Protein AF-A0A1Q3SZ09-F1 (afdb_monomer_lite)

Radius of gyration: 15.22 Å; chains: 1; bounding box: 32×37×45 Å

Foldseek 3Di:
DDDCPQVVVVVPDPDDPVNVLVVQQVVVLVVQVVCLVVQAKDKDKDDDPPQPFKIKMWIWGQDPVVSWTWTKMKIWGDPDVPDTDMDIDTLGIGHPVCSPPGPSVSSVVVVVCVVVDDDPPPPD

Sequence (124 aa):
MMTPLFEKTVDQAELSTENFEKLMAFYVQESARYAYATKSETTYSWQLPGESNIERRLLLRYDAAEAAVTISYEIFYGLFEGDIRFYVKRAGAVTPQQFGKPLSAIVTATLRELVAWKPAYETF

pLDDT: mean 73.25, std 16.49, range [28.2, 93.12]

Secondary structure (DSSP, 8-state):
---TTTHHHHTT----HHHHHHHHHHHHHHHHHHHHHHT-EEEEEE--TT-TTEEEEEEEEEETTTTEEEEEEEEEEEEETTEEEEEEEEEEEE-GGGTTS--HHHHHHHHHHHHH--------

Structure (mmCIF, N/CA/C/O backbone):
data_AF-A0A1Q3SZ09-F1
#
_entry.id   AF-A0A1Q3SZ09-F1
#
loop_
_atom_site.group_PDB
_atom_site.id
_atom_site.type_symbol
_atom_site.label_atom_id
_atom_site.label_alt_id
_atom_site.label_comp_id
_atom_site.label_asym_id
_atom_site.label_entity_id
_atom_site.label_seq_id
_atom_site.pdbx_PDB_ins_code
_atom_site.Cartn_x
_atom_site.Cartn_y
_atom_site.Cartn_z
_atom_site.occupancy
_atom_site.B_iso_or_equiv
_atom_site.auth_seq_id
_atom_site.auth_comp_id
_atom_site.auth_asym_id
_atom_site.auth_atom_id
_atom_site.pdbx_PDB_model_num
ATOM 1 N N . MET A 1 1 ? -12.823 11.148 -9.552 1.00 30.19 1 MET A N 1
ATOM 2 C CA . MET A 1 1 ? -12.174 12.373 -9.038 1.00 30.19 1 MET A CA 1
ATOM 3 C C . MET A 1 1 ? -10.788 11.942 -8.574 1.00 30.19 1 MET A C 1
ATOM 5 O O . MET A 1 1 ? -10.714 11.215 -7.596 1.00 30.19 1 MET A O 1
ATOM 9 N N . MET A 1 2 ? -9.735 12.216 -9.353 1.00 28.20 2 MET A N 1
ATOM 10 C CA . MET A 1 2 ? -8.351 11.861 -8.994 1.00 28.20 2 MET A CA 1
ATOM 11 C C . MET A 1 2 ? -7.884 12.772 -7.863 1.00 28.20 2 MET A C 1
ATOM 13 O O . MET A 1 2 ? -8.059 13.985 -7.952 1.00 28.20 2 MET A O 1
ATOM 17 N N . THR A 1 3 ? -7.306 12.203 -6.809 1.00 34.12 3 THR A N 1
ATOM 18 C CA . THR A 1 3 ? -6.680 12.966 -5.727 1.00 34.12 3 THR A CA 1
ATOM 19 C C . THR A 1 3 ? -5.296 13.433 -6.207 1.00 34.12 3 THR A C 1
ATO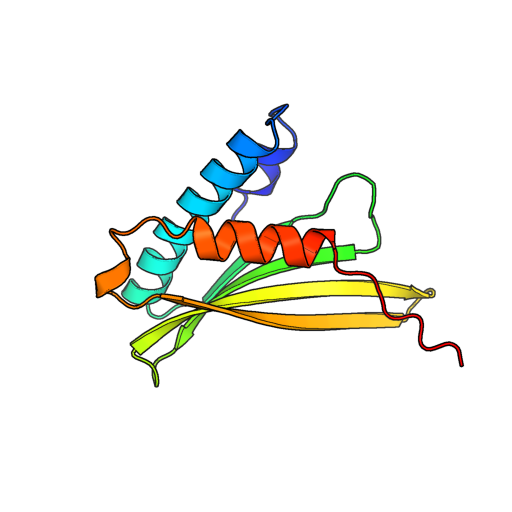M 21 O O . THR A 1 3 ? -4.414 12.595 -6.373 1.00 34.12 3 THR A O 1
ATOM 24 N N . PRO A 1 4 ? -5.057 14.742 -6.422 1.00 41.38 4 PRO A N 1
ATOM 25 C CA . PRO A 1 4 ? -3.861 15.253 -7.106 1.00 41.38 4 PRO A CA 1
ATOM 26 C C . PRO A 1 4 ? -2.662 15.496 -6.169 1.00 41.38 4 PRO A C 1
ATOM 28 O O . PRO A 1 4 ? -1.708 16.180 -6.530 1.00 41.38 4 PRO A O 1
ATOM 31 N N . LEU A 1 5 ? -2.706 14.989 -4.934 1.00 38.72 5 LEU A N 1
ATOM 32 C CA . LEU A 1 5 ? -1.664 15.255 -3.935 1.00 38.72 5 LEU A CA 1
ATOM 33 C C . LEU A 1 5 ? -0.350 14.520 -4.234 1.00 38.72 5 LEU A C 1
ATOM 35 O O . LEU A 1 5 ? 0.713 14.994 -3.842 1.00 38.72 5 LEU A O 1
ATOM 39 N N . PHE A 1 6 ? -0.402 13.392 -4.944 1.00 40.09 6 PHE A N 1
ATOM 40 C CA . PHE A 1 6 ? 0.781 12.561 -5.157 1.00 40.09 6 PHE A CA 1
ATOM 41 C C . PHE A 1 6 ? 1.659 13.065 -6.312 1.00 40.09 6 PHE A C 1
ATOM 43 O O . PHE A 1 6 ? 2.858 13.265 -6.130 1.00 40.09 6 PHE A O 1
ATOM 50 N N . GLU A 1 7 ? 1.050 13.378 -7.460 1.00 38.31 7 GLU A N 1
ATOM 51 C CA . GLU A 1 7 ? 1.761 13.828 -8.668 1.00 38.31 7 GLU A CA 1
ATOM 52 C C . GLU A 1 7 ? 2.534 15.135 -8.448 1.00 38.31 7 GLU A C 1
ATOM 54 O O . GLU A 1 7 ? 3.664 15.274 -8.906 1.00 38.31 7 GLU A O 1
ATOM 59 N N . LYS A 1 8 ? 1.994 16.070 -7.653 1.00 37.34 8 LYS A N 1
ATOM 60 C CA . LYS A 1 8 ? 2.685 17.338 -7.364 1.00 37.34 8 LYS A CA 1
ATOM 61 C C . LYS A 1 8 ? 3.911 17.207 -6.463 1.00 37.34 8 LYS A C 1
ATOM 63 O O . LYS A 1 8 ? 4.749 18.103 -6.477 1.00 37.34 8 LYS A O 1
ATOM 68 N N . THR A 1 9 ? 4.018 16.144 -5.665 1.00 42.66 9 THR A N 1
ATOM 69 C CA . THR A 1 9 ? 5.093 16.048 -4.662 1.00 42.66 9 THR A CA 1
ATOM 70 C C . THR A 1 9 ? 6.363 15.411 -5.228 1.00 42.66 9 THR A C 1
ATOM 72 O O . THR A 1 9 ? 7.451 15.682 -4.728 1.00 42.66 9 THR A O 1
ATOM 75 N N . VAL A 1 10 ? 6.243 14.605 -6.288 1.00 44.84 10 VAL A N 1
ATOM 76 C CA . VAL A 1 10 ? 7.386 13.925 -6.922 1.00 44.84 10 VAL A CA 1
ATOM 77 C C . VAL A 1 10 ? 8.086 14.827 -7.946 1.00 44.84 10 VAL A C 1
ATOM 79 O O . VAL A 1 10 ? 9.310 14.828 -8.000 1.00 44.84 10 VAL A O 1
ATOM 82 N N . ASP A 1 11 ? 7.342 15.663 -8.678 1.00 44.88 11 ASP A N 1
ATOM 83 C CA . ASP A 1 11 ? 7.912 16.562 -9.699 1.00 44.88 11 ASP A CA 1
ATOM 84 C C . ASP A 1 11 ? 8.636 17.796 -9.126 1.00 44.88 11 ASP A C 1
ATOM 86 O O . ASP A 1 11 ? 9.376 18.469 -9.840 1.00 44.88 11 ASP A O 1
ATOM 90 N N . GLN A 1 12 ? 8.433 18.128 -7.844 1.00 41.56 12 GLN A N 1
ATOM 91 C CA . GLN A 1 12 ? 8.954 19.368 -7.241 1.00 41.56 12 GLN A CA 1
ATOM 92 C C . GLN A 1 12 ? 10.019 19.177 -6.165 1.00 41.56 12 GLN A C 1
ATOM 94 O O . GLN A 1 12 ? 10.521 20.169 -5.634 1.00 41.56 12 GLN A O 1
ATOM 99 N N . ALA A 1 13 ? 10.387 17.946 -5.826 1.00 42.91 13 ALA A N 1
ATOM 100 C CA . ALA A 1 13 ? 11.337 17.727 -4.756 1.00 42.91 13 ALA A CA 1
ATOM 101 C C . ALA A 1 13 ? 12.376 16.691 -5.178 1.00 42.91 13 ALA A C 1
ATOM 103 O O . ALA A 1 13 ? 12.054 15.534 -5.430 1.00 42.91 13 ALA A O 1
ATOM 104 N N . GLU A 1 14 ? 13.639 17.119 -5.206 1.00 48.94 14 GLU A N 1
ATOM 105 C CA . GLU A 1 14 ? 14.837 16.276 -5.168 1.00 48.94 14 GLU A CA 1
ATOM 106 C C . GLU A 1 14 ? 14.853 15.464 -3.852 1.00 48.94 14 GLU A C 1
ATOM 108 O O . GLU A 1 14 ? 15.713 15.625 -2.985 1.00 48.94 14 GLU A O 1
ATOM 113 N N . LEU A 1 15 ? 13.827 14.641 -3.623 1.00 50.50 15 LEU A N 1
ATOM 114 C CA . LEU A 1 15 ? 13.690 13.837 -2.423 1.00 50.50 15 LEU A CA 1
ATOM 115 C C . LEU A 1 15 ? 14.736 12.739 -2.512 1.00 50.50 15 LEU A C 1
ATOM 117 O O . LEU A 1 15 ? 14.661 11.853 -3.362 1.00 50.50 15 LEU A O 1
ATOM 121 N N . SER A 1 16 ? 15.697 12.772 -1.593 1.00 58.44 16 SER A N 1
ATOM 122 C CA . SER A 1 16 ? 16.496 11.590 -1.301 1.00 58.44 16 SER A CA 1
ATOM 123 C C . SER A 1 16 ? 15.562 10.398 -1.051 1.00 58.44 16 SER A C 1
ATOM 125 O O . SER A 1 16 ? 14.454 10.558 -0.527 1.00 58.44 16 SER A O 1
ATOM 127 N N . THR A 1 17 ? 16.004 9.188 -1.397 1.00 60.31 17 THR A N 1
ATOM 128 C CA . THR A 1 17 ? 15.226 7.947 -1.221 1.00 60.31 17 THR A CA 1
ATOM 129 C C . THR A 1 17 ? 14.641 7.820 0.191 1.00 60.31 17 THR A C 1
ATOM 131 O O . THR A 1 17 ? 13.508 7.380 0.362 1.00 60.31 17 THR A O 1
ATOM 134 N N . GLU A 1 18 ? 15.381 8.282 1.203 1.00 60.78 18 GLU A N 1
ATOM 135 C CA . GLU A 1 18 ? 14.942 8.307 2.601 1.00 60.78 18 GLU A CA 1
ATOM 136 C C . GLU A 1 18 ? 13.748 9.251 2.843 1.00 60.78 18 GLU A C 1
ATOM 138 O O . GLU A 1 18 ? 12.823 8.912 3.586 1.00 60.78 18 GLU A O 1
ATOM 143 N N . ASN A 1 19 ? 13.730 10.425 2.209 1.00 68.81 19 ASN A N 1
ATOM 144 C CA . ASN A 1 19 ? 12.632 11.382 2.341 1.00 68.81 19 ASN A CA 1
ATOM 145 C C . ASN A 1 19 ? 11.380 10.913 1.591 1.00 68.81 19 ASN A C 1
ATOM 147 O O . ASN A 1 19 ? 10.270 11.091 2.093 1.00 68.81 19 ASN A O 1
ATOM 151 N N . PHE A 1 20 ? 11.552 10.258 0.439 1.00 68.69 20 PHE A N 1
ATOM 152 C CA . PHE A 1 20 ? 10.446 9.636 -0.289 1.00 68.69 20 PHE A CA 1
ATOM 153 C C . PHE A 1 20 ? 9.804 8.497 0.517 1.00 68.69 20 PHE A C 1
ATOM 155 O O . PHE A 1 20 ? 8.581 8.434 0.636 1.00 68.69 20 PHE A O 1
ATOM 162 N N . GLU A 1 21 ? 10.610 7.634 1.141 1.00 69.88 21 GLU A N 1
ATOM 163 C CA . GLU A 1 21 ? 10.109 6.535 1.972 1.00 69.88 21 GLU A CA 1
ATOM 164 C C . GLU A 1 21 ? 9.323 7.040 3.191 1.00 69.88 21 GLU A C 1
ATOM 166 O O . GLU A 1 21 ? 8.228 6.546 3.472 1.00 69.88 21 GLU A O 1
ATOM 171 N N . LYS A 1 22 ? 9.834 8.064 3.888 1.00 73.75 22 LYS A N 1
ATOM 172 C CA . LYS A 1 22 ? 9.132 8.694 5.022 1.00 73.75 22 LYS A CA 1
ATOM 173 C C . LYS A 1 22 ? 7.811 9.329 4.591 1.00 73.75 22 LYS A C 1
ATOM 175 O O . LYS A 1 22 ? 6.804 9.170 5.283 1.00 73.75 22 LYS A O 1
ATOM 180 N N . LEU A 1 23 ? 7.807 10.014 3.449 1.00 75.94 23 LEU A N 1
ATOM 181 C CA . LEU A 1 23 ? 6.611 10.630 2.884 1.00 75.94 23 LEU A CA 1
ATOM 182 C C . LEU A 1 23 ? 5.559 9.571 2.522 1.00 75.94 23 LEU A C 1
ATOM 184 O O . LEU A 1 23 ? 4.394 9.703 2.899 1.00 75.94 23 LEU A O 1
ATOM 188 N N . MET A 1 24 ? 5.976 8.491 1.860 1.00 76.81 24 MET A N 1
ATOM 189 C CA . MET A 1 24 ? 5.110 7.355 1.541 1.00 76.81 24 MET A CA 1
ATOM 190 C C . MET A 1 24 ? 4.541 6.707 2.799 1.00 76.81 24 MET A C 1
ATOM 192 O O . MET A 1 24 ? 3.337 6.477 2.875 1.00 76.81 24 MET A O 1
ATOM 196 N N . ALA A 1 25 ? 5.377 6.457 3.809 1.00 80.50 25 ALA A N 1
ATOM 197 C CA . ALA A 1 25 ? 4.933 5.888 5.076 1.00 80.50 25 ALA A CA 1
ATOM 198 C C . ALA A 1 25 ? 3.856 6.753 5.744 1.00 80.50 25 ALA A C 1
ATOM 200 O O . ALA A 1 25 ? 2.840 6.217 6.188 1.00 80.50 25 ALA A O 1
ATOM 201 N N . PHE A 1 26 ? 4.038 8.077 5.755 1.00 81.94 26 PHE A N 1
ATOM 202 C CA . PHE A 1 26 ? 3.046 9.015 6.275 1.00 81.94 26 PHE A CA 1
ATOM 203 C C . PHE A 1 26 ? 1.725 8.956 5.496 1.00 81.94 26 PHE A C 1
ATOM 205 O O . PHE A 1 26 ? 0.665 8.786 6.099 1.00 81.94 26 PHE A O 1
ATOM 212 N N . TYR A 1 27 ? 1.770 9.035 4.162 1.00 79.31 27 TYR A N 1
ATOM 213 C CA . TYR A 1 27 ? 0.548 8.982 3.358 1.00 79.31 27 TYR A CA 1
ATOM 214 C C . TYR A 1 27 ? -0.189 7.658 3.530 1.00 79.31 27 TYR A C 1
ATOM 216 O O . TYR A 1 27 ? -1.399 7.662 3.744 1.00 79.31 27 TYR A O 1
ATOM 224 N N . VAL A 1 28 ? 0.514 6.526 3.507 1.00 83.31 28 VAL A N 1
ATOM 225 C CA . VAL A 1 28 ? -0.091 5.200 3.699 1.00 83.31 28 VAL A CA 1
ATOM 226 C C . VAL A 1 28 ? -0.769 5.089 5.063 1.00 83.31 28 VAL A C 1
ATOM 228 O O . VAL A 1 28 ? -1.879 4.565 5.148 1.00 83.31 28 VAL A O 1
ATOM 231 N N . GLN A 1 29 ? -0.149 5.633 6.112 1.00 86.75 29 GLN A N 1
ATOM 232 C CA . GLN A 1 29 ? -0.720 5.687 7.458 1.00 86.75 29 GLN A CA 1
ATOM 233 C C . GLN A 1 29 ? -2.066 6.418 7.484 1.00 86.75 29 GLN A C 1
ATOM 235 O O . GLN A 1 29 ? -3.074 5.853 7.919 1.00 86.75 29 GLN A O 1
ATOM 240 N N . GLU A 1 30 ? -2.094 7.660 7.005 1.00 85.12 30 GLU A N 1
ATOM 241 C CA . GLU A 1 30 ? -3.298 8.495 7.038 1.00 85.12 30 GLU A CA 1
ATOM 242 C C . GLU A 1 30 ? -4.396 7.937 6.130 1.00 85.12 30 GLU A C 1
ATOM 244 O O . GLU A 1 30 ? -5.577 7.930 6.481 1.00 85.12 30 GLU A O 1
ATOM 249 N N . SER A 1 31 ? -4.002 7.358 5.003 1.00 84.62 31 SER A N 1
ATOM 250 C CA . SER A 1 31 ? -4.921 6.729 4.056 1.00 84.62 31 SER A CA 1
ATOM 251 C C . SER A 1 31 ? -5.550 5.464 4.618 1.00 84.62 31 SER A C 1
ATOM 253 O O . SER A 1 31 ? -6.742 5.239 4.418 1.00 84.62 31 SER A O 1
ATOM 255 N N . ALA A 1 32 ? -4.786 4.657 5.361 1.00 86.94 32 ALA A N 1
ATOM 256 C CA . ALA A 1 32 ? -5.316 3.484 6.045 1.00 86.94 32 ALA A CA 1
ATOM 257 C C . ALA A 1 32 ? -6.326 3.887 7.127 1.00 86.94 32 ALA A C 1
ATOM 259 O O . ALA A 1 32 ? -7.402 3.296 7.230 1.00 86.94 32 ALA A O 1
ATOM 260 N N . ARG A 1 33 ? -6.026 4.943 7.893 1.00 87.62 33 ARG A N 1
ATOM 261 C CA . ARG A 1 33 ? -6.969 5.497 8.875 1.00 87.62 33 ARG A CA 1
ATOM 262 C C . ARG A 1 33 ? -8.258 5.965 8.215 1.00 87.62 33 ARG A C 1
ATOM 264 O O . ARG A 1 33 ? -9.341 5.618 8.688 1.00 87.62 33 ARG A O 1
ATOM 271 N N . TYR A 1 34 ? -8.131 6.726 7.130 1.00 86.25 34 TYR A N 1
ATOM 272 C CA . TYR A 1 34 ? -9.267 7.229 6.371 1.00 86.25 34 TYR A CA 1
ATOM 273 C C . TYR A 1 34 ? -10.117 6.080 5.824 1.00 86.25 34 TYR A C 1
ATOM 275 O O . TYR A 1 34 ? -11.289 5.989 6.177 1.00 86.25 34 TYR A O 1
ATOM 283 N N . ALA A 1 35 ? -9.515 5.153 5.069 1.00 87.31 35 ALA A N 1
ATOM 284 C CA . ALA A 1 35 ? -10.208 4.018 4.460 1.00 87.31 35 ALA A CA 1
ATOM 285 C C . ALA A 1 35 ? -10.945 3.159 5.497 1.00 87.31 35 ALA A C 1
ATOM 287 O O . ALA A 1 35 ? -12.077 2.731 5.270 1.00 87.31 35 ALA A O 1
ATOM 288 N N . TYR A 1 36 ? -10.351 2.947 6.675 1.00 88.88 36 TYR A N 1
ATOM 289 C CA . TYR A 1 36 ? -11.015 2.220 7.755 1.00 88.88 36 TYR A CA 1
ATOM 290 C C . TYR A 1 36 ? -12.232 2.958 8.321 1.00 88.88 36 TYR A C 1
ATOM 292 O O . TYR A 1 36 ? -13.250 2.322 8.622 1.00 88.88 36 TYR A O 1
ATOM 300 N N . ALA A 1 37 ? -12.115 4.276 8.507 1.00 88.00 37 ALA A N 1
ATOM 301 C CA . ALA A 1 37 ? -13.165 5.116 9.074 1.00 88.00 37 ALA A CA 1
ATOM 302 C C . ALA A 1 37 ? -14.359 5.258 8.121 1.00 88.00 37 ALA A C 1
ATOM 304 O O . ALA A 1 37 ? -15.506 5.188 8.557 1.00 88.00 37 ALA A O 1
ATOM 305 N N . THR A 1 38 ? -14.090 5.408 6.825 1.00 88.31 38 THR A N 1
ATOM 306 C CA . THR A 1 38 ? -15.106 5.609 5.781 1.00 88.31 38 THR A CA 1
ATOM 307 C C . THR A 1 38 ? -15.572 4.317 5.124 1.00 88.31 38 THR A C 1
ATOM 309 O O . THR A 1 38 ? -16.513 4.354 4.335 1.00 88.31 38 THR A O 1
ATOM 312 N N . LYS A 1 39 ? -14.938 3.179 5.441 1.00 89.75 39 LYS A N 1
ATOM 313 C CA . LYS A 1 39 ? -15.198 1.880 4.799 1.00 89.75 39 LYS A CA 1
ATOM 314 C C . LYS A 1 39 ? -14.975 1.944 3.284 1.00 89.75 39 LYS A C 1
ATOM 316 O O . LYS A 1 39 ? -15.710 1.325 2.521 1.00 89.75 39 LYS A O 1
ATOM 321 N N . SER A 1 40 ? -13.978 2.723 2.862 1.00 83.62 40 SER A N 1
ATOM 322 C CA . SER A 1 40 ? -13.702 3.014 1.457 1.00 83.62 40 SER A CA 1
ATOM 323 C C . SER A 1 40 ? -12.481 2.270 0.917 1.00 83.62 40 SER A C 1
ATOM 325 O O . SER A 1 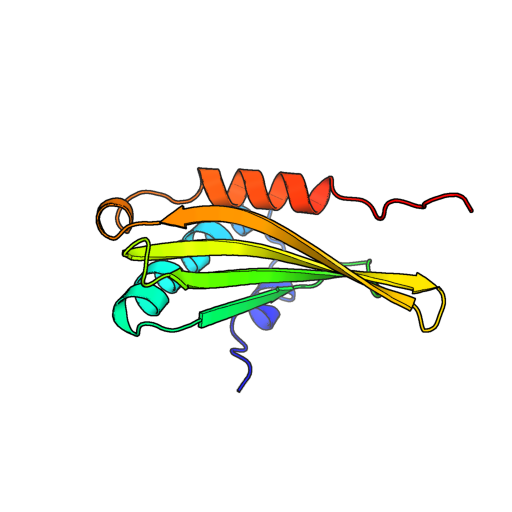40 ? -11.722 1.620 1.641 1.00 83.62 40 SER A O 1
ATOM 327 N N . GLU A 1 41 ? -12.292 2.412 -0.389 1.00 81.81 41 GLU A N 1
ATOM 328 C CA . GLU A 1 41 ? -11.063 2.082 -1.097 1.00 81.81 41 GLU A CA 1
ATOM 329 C C . GLU A 1 41 ? -10.355 3.377 -1.507 1.00 81.81 41 GLU A C 1
ATOM 331 O O . GLU A 1 41 ? -11.004 4.344 -1.912 1.00 81.81 41 GLU A O 1
ATOM 336 N N . THR A 1 42 ? -9.031 3.392 -1.388 1.00 75.94 42 THR A N 1
ATOM 337 C CA . THR A 1 42 ? -8.174 4.514 -1.763 1.00 75.94 42 THR A CA 1
ATOM 338 C C . THR A 1 42 ? -6.989 3.989 -2.563 1.00 75.94 42 THR A C 1
ATOM 340 O O . THR A 1 42 ? -6.263 3.111 -2.100 1.00 75.94 42 THR A O 1
ATOM 343 N N . THR A 1 43 ? -6.766 4.556 -3.746 1.00 70.06 43 THR A N 1
ATOM 344 C CA . THR A 1 43 ? -5.673 4.158 -4.641 1.00 70.06 43 THR A CA 1
ATOM 345 C C . THR A 1 43 ? -4.706 5.318 -4.845 1.00 70.06 43 THR A C 1
ATOM 347 O O . THR A 1 43 ? -5.130 6.446 -5.093 1.00 70.06 43 THR A O 1
ATOM 350 N N . TYR A 1 44 ? -3.410 5.023 -4.761 1.00 68.81 44 TYR A N 1
ATOM 351 C CA . TYR A 1 44 ? -2.309 5.935 -5.059 1.00 68.81 44 TYR A CA 1
ATOM 352 C C . TYR A 1 44 ? -1.553 5.403 -6.266 1.00 68.81 44 TYR A C 1
ATOM 354 O O . TYR A 1 44 ? -0.925 4.353 -6.176 1.00 68.81 44 TYR A O 1
ATOM 362 N N . SER A 1 45 ? -1.615 6.102 -7.391 1.00 66.69 45 SER A N 1
ATOM 363 C CA . SER A 1 45 ? -0.839 5.781 -8.588 1.00 66.69 45 SER A CA 1
ATOM 364 C C . SER A 1 45 ? 0.438 6.612 -8.635 1.00 66.69 45 SER A C 1
ATOM 366 O O . SER A 1 45 ? 0.437 7.791 -8.276 1.00 66.69 45 SER A O 1
ATOM 368 N N . TRP A 1 46 ? 1.525 6.004 -9.098 1.00 64.12 46 TRP A N 1
ATOM 369 C CA . TRP A 1 46 ? 2.737 6.719 -9.466 1.00 64.12 46 TRP A CA 1
ATOM 370 C C . TRP A 1 46 ? 3.457 6.032 -10.619 1.00 64.12 46 TRP A C 1
ATOM 372 O O . TRP A 1 46 ? 3.370 4.820 -10.834 1.00 64.12 46 TRP A O 1
ATOM 382 N N . GLN A 1 47 ? 4.217 6.831 -11.350 1.00 58.81 47 GLN A N 1
ATOM 383 C CA . GLN A 1 47 ? 5.148 6.360 -12.362 1.00 58.81 47 GLN A CA 1
ATOM 384 C C . GLN A 1 47 ? 6.562 6.673 -11.882 1.00 58.81 47 GLN A C 1
ATOM 386 O O . GLN A 1 47 ? 6.809 7.734 -11.308 1.00 58.81 47 GLN A O 1
ATOM 391 N N . LEU A 1 48 ? 7.484 5.726 -12.059 1.00 53.56 48 LEU A N 1
ATOM 392 C CA . LEU A 1 48 ? 8.895 6.000 -11.812 1.00 53.56 48 LEU A CA 1
ATOM 393 C C . LEU A 1 48 ? 9.467 6.773 -13.012 1.00 53.56 48 LEU A C 1
ATOM 395 O O . LEU A 1 48 ? 9.116 6.455 -14.153 1.00 53.56 48 LEU A O 1
ATOM 399 N N . PRO A 1 49 ? 10.360 7.754 -12.789 1.00 48.31 49 PRO A N 1
ATOM 400 C CA . PRO A 1 49 ? 11.025 8.455 -13.881 1.00 48.31 49 PRO A CA 1
ATOM 401 C C . PRO A 1 49 ? 11.725 7.472 -14.832 1.00 48.31 49 PRO A C 1
ATOM 403 O O . PRO A 1 49 ? 12.506 6.631 -14.393 1.00 48.31 49 PRO A O 1
ATOM 406 N N . GLY A 1 50 ? 11.456 7.587 -16.136 1.00 51.41 50 GLY A N 1
ATOM 407 C CA . GLY A 1 50 ? 12.098 6.777 -17.181 1.00 51.41 50 GLY A CA 1
ATOM 408 C C . GLY A 1 50 ? 11.386 5.476 -17.575 1.00 51.41 50 GLY A C 1
ATOM 409 O O . GLY A 1 50 ? 11.829 4.831 -18.522 1.00 51.41 50 GLY A O 1
ATOM 410 N N . GLU A 1 51 ? 10.275 5.100 -16.931 1.00 59.31 51 GLU A N 1
ATOM 411 C CA . GLU A 1 51 ? 9.505 3.891 -17.274 1.00 59.31 51 GLU A CA 1
ATOM 412 C C . GLU A 1 51 ? 8.089 4.228 -17.770 1.00 59.31 51 GLU A C 1
ATOM 414 O O . GLU A 1 51 ? 7.097 3.997 -17.084 1.00 59.31 51 GLU A O 1
ATOM 419 N N . SER A 1 52 ? 7.971 4.754 -18.995 1.00 64.19 52 SER A N 1
ATOM 420 C CA . SER A 1 52 ? 6.677 5.181 -19.564 1.00 64.19 52 SER A CA 1
ATOM 421 C C . SER A 1 52 ? 5.658 4.050 -19.748 1.00 64.19 52 SER A C 1
ATOM 423 O O . SER A 1 52 ? 4.463 4.312 -19.845 1.00 64.19 52 SER A O 1
ATOM 425 N N . ASN A 1 53 ? 6.122 2.799 -19.812 1.00 71.69 53 ASN A N 1
ATOM 426 C CA . ASN A 1 53 ? 5.283 1.630 -20.084 1.00 71.69 53 ASN A CA 1
ATOM 427 C C . ASN A 1 53 ? 4.919 0.849 -18.815 1.00 71.69 53 ASN A C 1
ATOM 429 O O . ASN A 1 53 ? 4.346 -0.234 -18.933 1.00 71.69 53 ASN A O 1
ATOM 433 N N . ILE A 1 54 ? 5.284 1.351 -17.626 1.00 71.00 54 ILE A N 1
ATOM 434 C CA . ILE A 1 54 ? 5.016 0.694 -16.344 1.00 71.00 54 ILE A CA 1
ATOM 435 C C . ILE A 1 54 ? 4.371 1.692 -15.378 1.00 71.00 54 ILE A C 1
ATOM 437 O O . ILE A 1 54 ? 5.017 2.611 -14.876 1.00 71.00 54 ILE A O 1
ATOM 441 N N . GLU A 1 55 ? 3.099 1.478 -15.058 1.00 76.94 55 GLU A N 1
ATOM 442 C CA . GLU A 1 55 ? 2.395 2.212 -14.008 1.00 76.94 55 GLU A CA 1
ATOM 443 C C . GLU A 1 55 ? 2.337 1.356 -12.741 1.00 76.94 55 GLU A C 1
ATOM 445 O O . GLU A 1 55 ? 1.956 0.187 -12.779 1.00 76.94 55 GLU A O 1
ATOM 450 N N . ARG A 1 56 ? 2.708 1.933 -11.596 1.00 75.94 56 ARG A N 1
ATOM 451 C CA . ARG A 1 56 ? 2.637 1.262 -10.295 1.00 75.94 56 ARG A CA 1
ATOM 452 C C . ARG A 1 56 ? 1.568 1.936 -9.449 1.00 75.94 56 ARG A C 1
ATOM 454 O O . ARG A 1 56 ? 1.464 3.160 -9.415 1.00 75.94 56 ARG A O 1
ATOM 461 N N . ARG A 1 57 ? 0.764 1.145 -8.750 1.00 77.81 57 ARG A N 1
ATOM 462 C CA . ARG A 1 57 ? -0.267 1.637 -7.839 1.00 77.81 57 ARG A CA 1
ATOM 463 C C . ARG A 1 57 ? -0.126 0.980 -6.479 1.00 77.81 57 ARG A C 1
ATOM 465 O O . ARG A 1 57 ? 0.202 -0.196 -6.381 1.00 77.81 57 ARG A O 1
ATOM 472 N N . LEU A 1 58 ? -0.416 1.727 -5.427 1.00 79.50 58 LEU A N 1
ATOM 473 C CA . LEU A 1 58 ? -0.680 1.212 -4.093 1.00 79.50 58 LEU A CA 1
ATOM 474 C C . LEU A 1 58 ? -2.178 1.313 -3.851 1.00 79.50 58 LEU A C 1
ATOM 476 O O . LEU A 1 58 ? -2.767 2.384 -3.988 1.00 79.50 58 LEU A O 1
ATOM 480 N N . LEU A 1 59 ? -2.780 0.202 -3.462 1.00 85.06 59 LEU A N 1
ATOM 481 C CA . LEU A 1 59 ? -4.194 0.100 -3.158 1.00 85.06 59 LEU A CA 1
ATOM 482 C C . LEU A 1 59 ? -4.361 -0.124 -1.663 1.00 85.06 59 LEU A C 1
ATOM 484 O O . LEU A 1 59 ? -3.805 -1.067 -1.094 1.00 85.06 59 LEU A O 1
ATOM 488 N N . LEU A 1 60 ? -5.145 0.740 -1.032 1.00 88.56 60 LEU A N 1
ATOM 489 C CA . LEU A 1 60 ? -5.577 0.598 0.346 1.00 88.56 60 LEU A CA 1
ATOM 490 C C . LEU A 1 60 ? -7.079 0.374 0.346 1.00 88.56 60 LEU A C 1
ATOM 492 O O . LEU A 1 60 ? -7.850 1.255 -0.025 1.00 88.56 60 LEU A O 1
ATOM 496 N N . ARG A 1 61 ? -7.504 -0.805 0.783 1.00 90.50 61 ARG A N 1
ATOM 497 C CA . ARG A 1 61 ? -8.914 -1.192 0.766 1.00 90.50 61 ARG A CA 1
ATOM 498 C C . ARG A 1 61 ? -9.354 -1.632 2.144 1.00 90.50 61 ARG A C 1
ATOM 500 O O . ARG A 1 61 ? -8.694 -2.472 2.753 1.00 90.50 61 ARG A O 1
ATOM 507 N N . TYR A 1 62 ? -10.471 -1.098 2.625 1.00 90.38 62 TYR A N 1
ATOM 508 C CA . TYR A 1 62 ? -11.124 -1.669 3.794 1.00 90.38 62 TYR A CA 1
ATOM 509 C C . TYR A 1 62 ? -11.654 -3.075 3.480 1.00 90.38 62 TYR A C 1
ATOM 511 O O . TYR A 1 62 ? -12.422 -3.272 2.541 1.00 90.38 62 TYR A O 1
ATOM 519 N N . ASP A 1 63 ? -11.251 -4.045 4.290 1.00 91.50 63 ASP A N 1
ATOM 520 C CA . ASP A 1 63 ? -11.753 -5.408 4.270 1.00 91.50 63 ASP A CA 1
ATOM 521 C C . ASP A 1 63 ? -12.691 -5.613 5.464 1.00 91.50 63 ASP A C 1
ATOM 523 O O . ASP A 1 63 ? -12.283 -5.568 6.631 1.00 91.50 63 ASP A O 1
ATOM 527 N N . ALA A 1 64 ? -13.975 -5.808 5.163 1.00 88.75 64 ALA A N 1
ATOM 528 C CA . ALA A 1 64 ? -15.005 -6.004 6.172 1.00 88.75 64 ALA A CA 1
ATOM 529 C C . ALA A 1 64 ? -14.871 -7.347 6.902 1.00 88.75 64 ALA A C 1
ATOM 531 O O . ALA A 1 64 ? -15.213 -7.417 8.082 1.00 88.75 64 ALA A O 1
ATOM 532 N N . ALA A 1 65 ? -14.366 -8.389 6.233 1.00 91.12 65 ALA A N 1
ATOM 533 C CA . ALA A 1 65 ? -14.218 -9.716 6.822 1.00 91.12 65 ALA A CA 1
ATOM 534 C C . ALA A 1 65 ? -13.075 -9.743 7.841 1.00 91.12 65 ALA A C 1
ATOM 536 O O . ALA A 1 65 ? -13.203 -10.344 8.906 1.00 91.12 65 ALA A O 1
ATOM 537 N N . GLU A 1 66 ? -11.979 -9.048 7.539 1.00 88.75 66 GLU A N 1
ATOM 538 C CA . GLU A 1 66 ? -10.821 -8.959 8.435 1.00 88.75 66 GLU A CA 1
ATOM 539 C C . GLU A 1 66 ? -10.909 -7.796 9.435 1.00 88.75 66 GLU A C 1
ATOM 541 O O . GLU A 1 66 ? -10.080 -7.696 10.341 1.00 88.75 66 GLU A O 1
ATOM 546 N N . ALA A 1 67 ? -11.888 -6.898 9.272 1.00 91.19 67 ALA A N 1
ATOM 547 C CA . ALA A 1 67 ? -11.962 -5.626 9.989 1.00 91.19 67 ALA A CA 1
ATOM 548 C C . ALA A 1 67 ? -10.611 -4.879 9.968 1.00 91.19 67 ALA A C 1
ATOM 550 O O . ALA A 1 67 ? -10.127 -4.375 10.986 1.00 91.19 67 ALA A O 1
ATOM 551 N N . ALA A 1 68 ? -10.007 -4.805 8.783 1.00 93.12 68 ALA A N 1
ATOM 552 C CA . ALA A 1 68 ? -8.678 -4.247 8.560 1.00 93.12 68 ALA A CA 1
ATOM 553 C C . ALA A 1 68 ? -8.634 -3.454 7.249 1.00 93.12 68 ALA A C 1
ATOM 555 O O . ALA A 1 68 ? -9.555 -3.515 6.440 1.00 93.12 68 ALA A O 1
ATOM 556 N N . VAL A 1 69 ? -7.560 -2.700 7.028 1.00 91.50 69 VAL A N 1
ATOM 557 C CA . VAL A 1 69 ? -7.244 -2.140 5.711 1.00 91.50 69 VAL A CA 1
ATOM 558 C C . VAL A 1 69 ? -6.136 -2.963 5.089 1.00 91.50 69 VAL A C 1
ATOM 560 O O . VAL A 1 69 ? -5.027 -3.013 5.617 1.00 91.50 69 VAL A O 1
ATOM 563 N N . THR A 1 70 ? -6.424 -3.606 3.965 1.00 92.38 70 THR A N 1
ATOM 564 C CA . THR A 1 70 ? -5.420 -4.312 3.175 1.00 92.38 70 THR A CA 1
ATOM 565 C C . THR A 1 70 ? -4.611 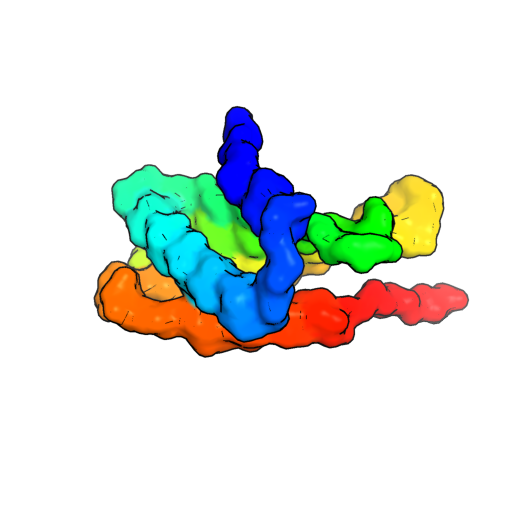-3.309 2.374 1.00 92.38 70 THR A C 1
ATOM 567 O O . THR A 1 70 ? -5.190 -2.453 1.706 1.00 92.38 70 THR A O 1
ATOM 570 N N . ILE A 1 71 ? -3.290 -3.448 2.416 1.00 88.94 71 ILE A N 1
ATOM 571 C CA . ILE A 1 71 ? -2.359 -2.701 1.578 1.00 88.94 71 ILE A CA 1
ATOM 572 C C . ILE A 1 71 ? -1.872 -3.666 0.504 1.00 88.94 71 ILE A C 1
ATOM 574 O O . ILE A 1 71 ? -1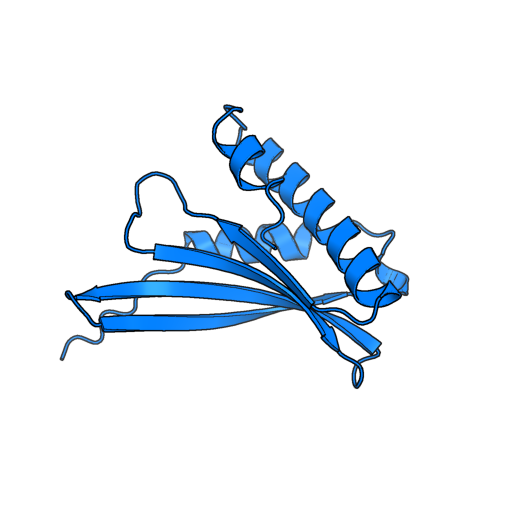.277 -4.702 0.814 1.00 88.94 71 ILE A O 1
ATOM 578 N N . SER A 1 72 ? -2.132 -3.330 -0.748 1.00 88.50 72 SER A N 1
ATOM 579 C CA . SER A 1 72 ? -1.678 -4.079 -1.916 1.00 88.50 72 SER A CA 1
ATOM 580 C C . SER A 1 72 ? -0.947 -3.146 -2.859 1.00 88.50 72 SER A C 1
ATOM 582 O O . SER A 1 72 ? -1.150 -1.935 -2.814 1.00 88.50 72 SER A O 1
ATOM 584 N N . TYR A 1 73 ? -0.115 -3.701 -3.723 1.00 84.00 73 TYR A N 1
ATOM 585 C CA . TYR A 1 73 ? 0.431 -2.966 -4.846 1.00 84.00 73 TYR A CA 1
ATOM 586 C C . TYR A 1 73 ? 0.062 -3.655 -6.152 1.00 84.00 73 TYR A C 1
ATOM 588 O O . TYR A 1 73 ? -0.090 -4.877 -6.211 1.00 84.00 73 TYR A O 1
ATOM 596 N N . GLU A 1 74 ? -0.089 -2.845 -7.184 1.00 82.19 74 GLU A N 1
ATOM 597 C CA . GLU A 1 74 ? -0.428 -3.250 -8.532 1.00 82.19 74 GLU A CA 1
ATOM 598 C C . GLU A 1 74 ? 0.583 -2.662 -9.510 1.00 82.19 74 GLU A C 1
ATOM 600 O O . GLU A 1 74 ? 1.066 -1.545 -9.327 1.00 82.19 74 GLU A O 1
ATOM 605 N N . ILE A 1 75 ? 0.929 -3.429 -10.533 1.00 81.56 75 ILE A N 1
ATOM 606 C CA . ILE A 1 75 ? 1.835 -3.016 -11.596 1.00 81.56 75 ILE A CA 1
ATOM 607 C C . ILE A 1 75 ? 1.124 -3.277 -12.914 1.00 81.56 75 ILE A C 1
ATOM 609 O O . ILE A 1 75 ? 0.861 -4.430 -13.257 1.00 81.56 75 ILE A O 1
ATOM 613 N N . PHE A 1 76 ? 0.830 -2.208 -13.642 1.00 81.12 76 PHE A N 1
ATOM 614 C CA . PHE A 1 76 ? 0.389 -2.249 -15.027 1.00 81.12 76 PHE A CA 1
ATOM 615 C C . PHE A 1 76 ? 1.614 -2.111 -15.906 1.00 81.12 76 PHE A C 1
ATOM 617 O O . PHE A 1 76 ? 2.389 -1.173 -15.729 1.00 81.12 76 PHE A O 1
ATOM 624 N N . TYR A 1 77 ? 1.806 -3.028 -16.842 1.00 77.81 77 TYR A N 1
ATOM 625 C CA . TYR A 1 77 ? 2.964 -2.984 -17.719 1.00 77.81 77 TYR A CA 1
ATOM 626 C C . TYR A 1 77 ? 2.629 -3.461 -19.125 1.00 77.81 77 TYR A C 1
ATOM 628 O O . TYR A 1 77 ? 1.852 -4.398 -19.307 1.00 77.81 77 TYR A O 1
ATOM 636 N N . GLY A 1 78 ? 3.235 -2.803 -20.111 1.00 73.88 78 GLY A N 1
ATOM 637 C CA . GLY A 1 78 ? 3.197 -3.214 -21.510 1.00 73.88 78 GLY A CA 1
ATOM 638 C C . GLY A 1 78 ? 4.466 -3.966 -21.900 1.00 73.88 78 GLY A C 1
ATOM 639 O O . GLY A 1 78 ? 5.558 -3.417 -21.759 1.00 73.88 78 GLY A O 1
ATOM 640 N N . LEU A 1 79 ? 4.337 -5.201 -22.395 1.00 69.75 79 LEU A N 1
ATOM 641 C CA . LEU A 1 79 ? 5.469 -5.942 -22.980 1.00 69.75 79 LEU A CA 1
ATOM 642 C C . LEU A 1 79 ? 5.629 -5.645 -24.476 1.00 69.75 79 LEU A C 1
ATOM 644 O O . LEU A 1 79 ? 6.747 -5.517 -24.971 1.00 69.75 79 LEU A O 1
ATOM 648 N N . PHE A 1 80 ? 4.502 -5.506 -25.173 1.00 75.06 80 PHE A N 1
ATOM 649 C CA . PHE A 1 80 ? 4.404 -5.225 -26.602 1.00 75.06 80 PHE A CA 1
ATOM 650 C C . PHE A 1 80 ? 3.265 -4.231 -26.849 1.00 75.06 80 PHE A C 1
ATOM 652 O O . PHE A 1 80 ? 2.424 -4.005 -25.976 1.00 75.06 80 PHE A O 1
ATOM 659 N N . GLU A 1 81 ? 3.225 -3.635 -28.039 1.00 72.94 81 GLU A N 1
ATOM 660 C CA . GLU A 1 81 ? 2.143 -2.729 -28.423 1.00 72.94 81 GLU A CA 1
ATOM 661 C C . GLU A 1 81 ? 0.786 -3.455 -28.345 1.00 72.94 81 GLU A C 1
ATOM 663 O O . GLU A 1 81 ? 0.572 -4.475 -28.997 1.00 72.94 81 GLU A O 1
ATOM 668 N N . GLY A 1 82 ? -0.113 -2.955 -27.492 1.00 69.00 82 GLY A N 1
ATOM 669 C CA . GLY A 1 82 ? -1.438 -3.539 -27.260 1.00 69.00 82 GLY A CA 1
ATOM 670 C C . GLY A 1 82 ? -1.525 -4.652 -26.201 1.00 69.00 82 GLY A C 1
ATOM 671 O O . GLY A 1 82 ? -2.645 -5.033 -25.866 1.00 69.00 82 GLY A O 1
ATOM 672 N N . ASP A 1 83 ? -0.413 -5.142 -25.631 1.00 78.56 83 ASP A N 1
ATOM 673 C CA . ASP A 1 83 ? -0.422 -6.151 -24.548 1.00 78.56 83 ASP A CA 1
ATOM 674 C C . ASP A 1 83 ? -0.228 -5.486 -23.177 1.00 78.56 83 ASP A C 1
ATOM 676 O O . ASP A 1 83 ? 0.904 -5.293 -22.730 1.00 78.56 83 ASP A O 1
ATOM 680 N N . ILE A 1 84 ? -1.335 -5.115 -22.523 1.00 78.75 84 ILE A N 1
ATOM 681 C CA . ILE A 1 84 ? -1.336 -4.569 -21.158 1.00 78.75 84 ILE A CA 1
ATOM 682 C C . ILE A 1 84 ? -1.552 -5.709 -20.165 1.00 78.75 84 ILE A C 1
ATOM 684 O O . ILE A 1 84 ? -2.611 -6.341 -20.140 1.00 78.75 84 ILE A O 1
ATOM 688 N N . ARG A 1 85 ? -0.575 -5.916 -19.285 1.00 81.31 85 ARG A N 1
ATOM 689 C CA . ARG A 1 85 ? -0.630 -6.900 -18.203 1.00 81.31 85 ARG A CA 1
ATOM 690 C C . ARG A 1 85 ? -0.734 -6.217 -16.849 1.00 81.31 85 ARG A C 1
ATOM 692 O O . ARG A 1 85 ? -0.265 -5.096 -16.665 1.00 81.31 85 ARG A O 1
ATOM 699 N N . PHE A 1 86 ? -1.327 -6.926 -15.893 1.00 81.56 86 PHE A N 1
ATOM 700 C CA . PHE A 1 86 ? -1.444 -6.492 -14.506 1.00 81.56 86 PHE A CA 1
ATOM 701 C C . PHE A 1 86 ? -0.823 -7.528 -13.568 1.00 81.56 86 PHE A C 1
ATOM 703 O O . PHE A 1 86 ? -0.965 -8.738 -13.750 1.00 81.56 86 PHE A O 1
ATOM 710 N N . TYR A 1 87 ? -0.129 -7.043 -12.547 1.00 84.19 87 TYR A N 1
ATOM 711 C CA . TYR A 1 87 ? 0.384 -7.839 -11.439 1.00 84.19 87 TYR A CA 1
ATOM 712 C C . TYR A 1 87 ? -0.097 -7.213 -10.138 1.00 84.19 87 TYR A C 1
ATOM 714 O O . TYR A 1 87 ? 0.208 -6.053 -9.893 1.00 84.19 87 TYR A O 1
ATOM 722 N N . VAL A 1 88 ? -0.810 -7.965 -9.299 1.00 85.56 88 VAL A N 1
ATOM 723 C CA . VAL A 1 88 ? -1.293 -7.492 -7.994 1.00 85.56 88 VAL A CA 1
ATOM 724 C C . VAL A 1 88 ? -0.718 -8.373 -6.896 1.00 85.56 88 VAL A C 1
ATOM 726 O O . VAL A 1 88 ? -0.798 -9.600 -6.975 1.00 85.56 88 VAL A O 1
ATOM 729 N N . LYS A 1 89 ? -0.187 -7.759 -5.837 1.00 88.06 89 LYS A N 1
ATOM 730 C CA . LYS A 1 89 ? 0.257 -8.476 -4.639 1.00 88.06 89 LYS A CA 1
ATOM 731 C C . LYS A 1 89 ? -0.167 -7.743 -3.375 1.00 88.06 89 LYS A C 1
ATOM 733 O O . LYS A 1 89 ? -0.012 -6.530 -3.248 1.00 88.06 89 LYS A O 1
ATOM 738 N N . ARG A 1 90 ? -0.664 -8.506 -2.401 1.00 90.12 90 ARG A N 1
ATOM 739 C CA . ARG A 1 90 ? -0.932 -8.011 -1.050 1.00 90.12 90 ARG A CA 1
ATOM 740 C C . ARG A 1 90 ? 0.390 -7.838 -0.301 1.00 90.12 90 ARG A C 1
ATOM 742 O O . ARG A 1 90 ? 1.121 -8.807 -0.116 1.00 90.12 90 ARG A O 1
ATOM 749 N N . ALA A 1 91 ? 0.666 -6.619 0.146 1.00 87.31 91 ALA A N 1
ATOM 750 C CA . ALA A 1 91 ? 1.862 -6.286 0.914 1.00 87.31 91 ALA A CA 1
ATOM 751 C C . ALA A 1 91 ? 1.646 -6.424 2.426 1.00 87.31 91 ALA A C 1
ATOM 753 O O . ALA A 1 91 ? 2.575 -6.716 3.175 1.00 87.31 91 ALA A O 1
ATOM 754 N N . GLY A 1 92 ? 0.412 -6.219 2.890 1.00 89.81 92 GLY A N 1
ATOM 755 C CA . GLY A 1 92 ? 0.072 -6.357 4.299 1.00 89.81 92 GLY A CA 1
ATOM 756 C C . GLY A 1 92 ? -1.372 -5.990 4.605 1.00 89.81 92 GLY A C 1
ATOM 757 O O . GLY A 1 92 ? -2.197 -5.789 3.712 1.00 89.81 92 GLY A O 1
ATOM 758 N N . ALA A 1 93 ? -1.684 -5.911 5.893 1.00 91.00 93 ALA A N 1
ATOM 759 C CA . ALA A 1 93 ? -2.918 -5.320 6.382 1.00 91.00 93 ALA A CA 1
ATOM 760 C C . ALA A 1 93 ? -2.674 -4.569 7.686 1.00 91.00 93 ALA A C 1
ATOM 762 O O . ALA A 1 93 ? -1.739 -4.875 8.429 1.00 91.00 93 ALA A O 1
ATOM 763 N N . VAL A 1 94 ? -3.523 -3.577 7.929 1.00 90.44 94 VAL A N 1
ATOM 764 C CA . VAL A 1 94 ? -3.446 -2.685 9.076 1.00 90.44 94 VAL A CA 1
ATOM 765 C C . VAL A 1 94 ?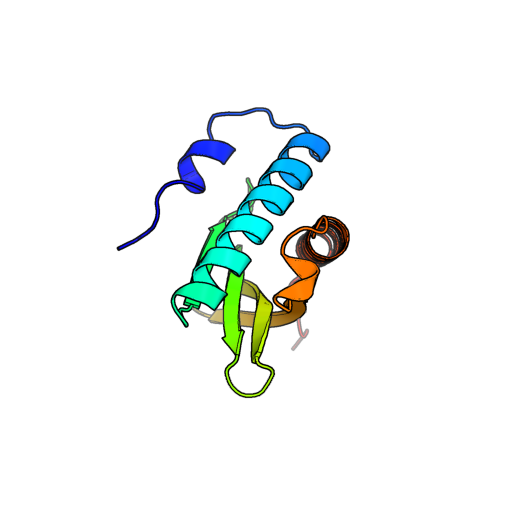 -4.777 -2.704 9.804 1.00 90.44 94 VAL A C 1
ATOM 767 O O . VAL A 1 94 ? -5.812 -2.334 9.247 1.00 90.44 94 VAL A O 1
ATOM 770 N N . THR A 1 95 ? -4.752 -3.130 11.058 1.00 90.75 95 THR A N 1
ATOM 771 C CA . THR A 1 95 ? -5.911 -3.084 11.948 1.00 90.75 95 THR A CA 1
ATOM 772 C C . THR A 1 95 ? -5.951 -1.753 12.709 1.00 90.75 95 THR A C 1
ATOM 774 O O . THR A 1 95 ? -4.935 -1.056 12.810 1.00 90.75 95 THR A O 1
ATOM 777 N N . PRO A 1 96 ? -7.087 -1.387 13.328 1.00 88.12 96 PRO A N 1
ATOM 778 C CA . PRO A 1 96 ? -7.197 -0.144 14.096 1.00 88.12 96 PRO A CA 1
ATOM 779 C C . PRO A 1 96 ? -6.147 0.030 15.191 1.00 88.12 96 PRO A C 1
ATOM 781 O O . PRO A 1 96 ? -5.685 1.141 15.444 1.00 88.12 96 PRO A O 1
ATOM 784 N N . GLN A 1 97 ? -5.718 -1.070 15.814 1.00 87.88 97 GLN A N 1
ATOM 785 C CA . GLN A 1 97 ? -4.699 -1.066 16.867 1.00 87.88 97 GLN A CA 1
ATOM 786 C C . GLN A 1 97 ? -3.303 -0.675 16.343 1.00 87.88 97 GLN A C 1
ATOM 788 O O . GLN A 1 97 ? -2.397 -0.399 17.131 1.00 87.88 97 GLN A O 1
ATOM 793 N N . GLN A 1 98 ? -3.111 -0.663 15.023 1.00 86.25 98 GLN A N 1
ATOM 794 C CA . GLN A 1 98 ? -1.849 -0.339 14.363 1.00 86.25 98 GLN A CA 1
ATOM 795 C C . GLN A 1 98 ? -1.818 1.087 13.787 1.00 86.25 98 GLN A C 1
ATOM 797 O O . GLN A 1 98 ? -0.743 1.552 13.426 1.00 86.25 98 GLN A O 1
ATOM 802 N N . PHE A 1 99 ? -2.930 1.834 13.773 1.00 81.00 99 PHE A N 1
ATOM 803 C CA . PHE A 1 99 ? -2.999 3.189 13.194 1.00 81.00 99 PHE A CA 1
ATOM 804 C C . PHE A 1 99 ? -2.141 4.257 13.889 1.00 81.00 99 PHE A C 1
ATOM 806 O O . PHE A 1 99 ? -1.959 5.339 13.334 1.00 81.00 99 PHE A O 1
ATOM 813 N N . GLY A 1 100 ? -1.582 3.968 15.066 1.00 73.12 100 GLY A N 1
ATOM 814 C CA . GLY A 1 100 ? -0.588 4.811 15.744 1.00 73.12 100 GLY A CA 1
ATOM 815 C C . GLY A 1 100 ? 0.848 4.283 15.666 1.00 73.12 100 GLY A C 1
ATOM 816 O O . GLY A 1 100 ? 1.740 4.865 16.277 1.00 73.12 100 GLY A O 1
ATOM 817 N N . LYS A 1 101 ? 1.080 3.162 14.972 1.00 80.75 101 LYS A N 1
ATOM 818 C CA . LYS A 1 101 ? 2.404 2.548 14.820 1.00 80.75 101 LYS A CA 1
ATOM 819 C C . LYS A 1 101 ? 2.974 2.883 13.445 1.00 80.75 101 LYS A C 1
ATOM 821 O O . LYS A 1 101 ? 2.201 2.862 12.492 1.00 80.75 101 LYS A O 1
ATOM 826 N N . PRO A 1 102 ? 4.288 3.125 13.313 1.00 78.62 102 PRO A N 1
ATOM 827 C CA . PRO A 1 102 ? 4.892 3.368 12.010 1.00 78.62 102 PRO A CA 1
ATOM 828 C C . PRO A 1 102 ? 4.633 2.200 11.051 1.00 78.62 102 PRO A C 1
ATOM 830 O O . PRO A 1 102 ? 5.034 1.069 11.328 1.00 78.62 102 PRO A O 1
ATOM 833 N N . LEU A 1 103 ? 4.003 2.476 9.908 1.00 81.19 103 LEU A N 1
ATOM 834 C CA . LEU A 1 103 ? 3.846 1.507 8.814 1.00 81.19 103 LEU A CA 1
ATOM 835 C C . LEU A 1 103 ? 5.069 1.433 7.891 1.00 81.19 103 LEU A C 1
ATOM 837 O O . LEU A 1 103 ? 5.008 0.786 6.844 1.00 81.19 103 LEU A O 1
ATOM 841 N N . SER A 1 104 ? 6.183 2.063 8.280 1.00 79.00 104 SER A N 1
ATOM 842 C CA . SER A 1 104 ? 7.413 2.117 7.489 1.00 79.00 104 SER A CA 1
ATOM 843 C C . SER A 1 104 ? 7.839 0.731 7.027 1.00 79.00 104 SER A C 1
ATOM 845 O O . SER A 1 104 ? 8.020 0.558 5.840 1.00 79.00 104 SER A O 1
ATOM 847 N N . ALA A 1 105 ? 7.848 -0.289 7.891 1.00 81.31 105 ALA A N 1
ATOM 848 C CA . ALA A 1 105 ? 8.256 -1.643 7.502 1.00 81.31 105 ALA A CA 1
ATOM 849 C C . ALA A 1 105 ? 7.466 -2.224 6.308 1.00 81.31 105 ALA A C 1
ATOM 851 O O . ALA A 1 105 ? 8.068 -2.810 5.409 1.00 81.31 105 ALA A O 1
ATOM 852 N N . ILE A 1 106 ? 6.137 -2.040 6.273 1.00 82.88 106 ILE A N 1
ATOM 853 C CA . ILE A 1 106 ? 5.296 -2.496 5.151 1.00 82.88 106 ILE A CA 1
ATOM 854 C C . ILE A 1 106 ? 5.631 -1.685 3.898 1.00 82.88 106 ILE A C 1
ATOM 856 O O . ILE A 1 106 ? 5.786 -2.251 2.816 1.00 82.88 106 ILE A O 1
ATOM 860 N N . VAL A 1 107 ? 5.787 -0.369 4.041 1.00 79.00 107 VAL A N 1
ATOM 861 C CA . VAL A 1 107 ? 6.100 0.532 2.926 1.00 79.00 107 VAL A CA 1
ATOM 862 C C . VAL A 1 107 ? 7.497 0.270 2.362 1.00 79.00 107 VAL A C 1
ATOM 864 O O . VAL A 1 107 ? 7.620 0.083 1.157 1.00 79.00 107 VAL A O 1
ATOM 867 N N . THR A 1 108 ? 8.533 0.159 3.194 1.00 79.62 108 THR A N 1
ATOM 868 C CA . THR A 1 108 ? 9.904 -0.173 2.785 1.00 79.62 108 THR A CA 1
ATOM 869 C C . THR A 1 108 ? 9.941 -1.494 2.028 1.00 79.62 108 THR A C 1
ATOM 871 O O . THR A 1 108 ? 10.561 -1.581 0.969 1.00 79.62 108 THR A O 1
ATOM 874 N N . ALA A 1 109 ? 9.280 -2.532 2.555 1.00 81.38 109 ALA A N 1
ATOM 875 C CA . ALA A 1 109 ? 9.220 -3.836 1.902 1.00 81.38 109 ALA A CA 1
ATOM 876 C C . ALA A 1 109 ? 8.518 -3.736 0.541 1.00 81.38 109 ALA A C 1
ATOM 878 O O . ALA A 1 109 ? 9.067 -4.190 -0.459 1.00 81.38 109 ALA A O 1
ATOM 879 N N . THR A 1 110 ? 7.369 -3.057 0.489 1.00 80.50 110 THR A N 1
ATOM 880 C CA . THR A 1 110 ? 6.607 -2.833 -0.749 1.00 80.50 110 THR A CA 1
ATOM 881 C C . THR A 1 110 ? 7.433 -2.092 -1.795 1.00 80.50 110 THR A C 1
ATOM 883 O O . THR A 1 110 ? 7.506 -2.521 -2.941 1.00 80.50 110 THR A O 1
ATOM 886 N N . LEU A 1 111 ? 8.095 -0.998 -1.411 1.00 73.75 111 LEU A N 1
ATOM 887 C CA . LEU A 1 111 ? 8.928 -0.209 -2.318 1.00 73.75 111 LEU A CA 1
ATOM 888 C C . LEU A 1 111 ? 10.117 -1.024 -2.838 1.00 73.75 111 LEU A C 1
ATOM 890 O O . LEU A 1 111 ? 10.398 -0.988 -4.033 1.00 73.75 111 LEU A O 1
ATOM 894 N N . ARG A 1 112 ? 10.784 -1.805 -1.978 1.00 75.62 112 ARG A N 1
ATOM 895 C CA . ARG A 1 112 ? 11.876 -2.697 -2.405 1.00 75.62 112 ARG A CA 1
ATOM 896 C C . ARG A 1 112 ? 11.395 -3.753 -3.392 1.00 75.62 112 ARG A C 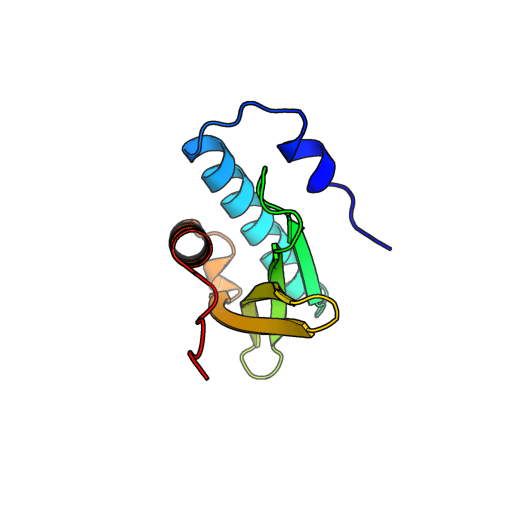1
ATOM 898 O O . ARG A 1 112 ? 12.065 -3.981 -4.394 1.00 75.62 112 ARG A O 1
ATOM 905 N N . GLU A 1 113 ? 10.249 -4.374 -3.128 1.00 77.12 113 GLU A N 1
ATOM 906 C CA . GLU A 1 113 ? 9.656 -5.349 -4.043 1.00 77.12 113 GLU A CA 1
ATOM 907 C C . GLU A 1 113 ? 9.272 -4.704 -5.377 1.00 77.12 113 GLU A C 1
ATOM 909 O O . GLU A 1 113 ? 9.586 -5.261 -6.420 1.00 77.12 113 GLU A O 1
ATOM 914 N N . LEU A 1 114 ? 8.671 -3.513 -5.363 1.00 72.81 114 LEU A N 1
ATOM 915 C CA . LEU A 1 114 ? 8.279 -2.777 -6.569 1.00 72.81 114 LEU A CA 1
ATOM 916 C C . LEU A 1 114 ? 9.461 -2.327 -7.434 1.00 72.81 114 LEU A C 1
ATOM 918 O O . LEU A 1 114 ? 9.331 -2.280 -8.657 1.00 72.81 114 LEU A O 1
ATOM 922 N N . VAL A 1 115 ? 10.589 -1.986 -6.806 1.00 70.38 115 VAL A N 1
ATOM 923 C CA . VAL A 1 115 ? 11.842 -1.642 -7.497 1.00 70.38 115 VAL A CA 1
ATOM 924 C C . VAL A 1 115 ? 12.527 -2.893 -8.049 1.00 70.38 115 VAL A C 1
ATOM 926 O O . VAL A 1 115 ? 13.087 -2.859 -9.142 1.00 70.38 115 VAL A O 1
ATOM 929 N N . ALA A 1 116 ? 12.500 -4.003 -7.307 1.00 72.88 116 ALA A N 1
ATOM 930 C CA . ALA A 1 116 ? 13.098 -5.264 -7.741 1.00 72.88 116 ALA A CA 1
ATOM 931 C C . ALA A 1 116 ? 12.240 -6.014 -8.771 1.00 72.88 116 ALA A C 1
ATOM 933 O O . ALA A 1 116 ? 12.760 -6.866 -9.497 1.00 72.88 116 ALA A O 1
ATOM 934 N N . TRP A 1 117 ? 10.937 -5.730 -8.818 1.00 80.06 117 TRP A N 1
ATOM 935 C CA . TRP A 1 117 ? 10.011 -6.375 -9.730 1.00 80.06 117 TRP A CA 1
ATOM 936 C C . TRP A 1 117 ? 10.381 -6.052 -11.174 1.00 80.06 117 TRP A C 1
ATOM 938 O O . TRP A 1 117 ? 10.595 -4.898 -11.548 1.00 80.06 117 TRP A O 1
ATOM 948 N N . LYS A 1 118 ? 10.429 -7.097 -11.994 1.00 73.06 118 LYS A N 1
ATOM 949 C CA . LYS A 1 118 ? 10.619 -6.997 -13.435 1.00 73.06 118 LYS A CA 1
ATOM 950 C C . LYS A 1 118 ? 9.514 -7.784 -14.125 1.00 73.06 118 LYS A C 1
ATOM 952 O O . LYS A 1 118 ? 9.099 -8.812 -13.582 1.00 73.06 118 LYS A O 1
ATOM 957 N N . PRO A 1 119 ? 9.081 -7.354 -15.320 1.00 72.38 119 PRO A N 1
ATOM 958 C CA . PRO A 1 119 ? 8.206 -8.167 -16.140 1.00 72.38 119 PRO A CA 1
ATOM 959 C C . PRO A 1 119 ? 8.848 -9.539 -16.340 1.00 72.38 119 PRO A C 1
ATOM 961 O O . PRO A 1 119 ? 10.014 -9.632 -16.734 1.00 72.38 119 PRO A O 1
ATOM 964 N N . ALA A 1 120 ? 8.107 -10.605 -16.049 1.00 66.56 120 ALA A N 1
ATOM 965 C CA . ALA A 1 120 ? 8.520 -11.926 -16.481 1.00 66.56 120 ALA A CA 1
ATOM 966 C C . ALA A 1 120 ? 8.351 -11.961 -18.003 1.00 66.56 120 ALA A C 1
ATOM 968 O O . ALA A 1 120 ? 7.230 -12.004 -18.509 1.00 66.56 120 ALA A O 1
ATOM 969 N N . TYR A 1 121 ? 9.464 -11.896 -18.733 1.00 57.03 121 TYR A N 1
ATOM 970 C CA . TYR A 1 121 ? 9.481 -12.323 -20.123 1.00 57.03 121 TYR A CA 1
ATOM 971 C C . TYR A 1 121 ? 9.313 -13.837 -20.082 1.00 57.03 121 TYR A C 1
ATOM 973 O O . TYR A 1 121 ? 10.289 -14.570 -19.930 1.00 57.03 121 TYR A O 1
ATOM 981 N N . GLU A 1 122 ? 8.076 -14.322 -20.124 1.00 46.62 122 GLU A N 1
ATOM 982 C CA . GLU A 1 122 ? 7.867 -15.690 -20.573 1.00 46.62 122 GLU A CA 1
ATOM 983 C C . GLU A 1 122 ? 8.401 -15.720 -22.007 1.00 46.62 122 GLU A C 1
ATOM 985 O O . GLU A 1 122 ? 7.804 -15.161 -22.925 1.00 46.62 122 GLU A O 1
ATOM 990 N N . THR A 1 123 ? 9.619 -16.241 -22.165 1.00 37.31 123 THR A N 1
ATOM 991 C CA . THR A 1 123 ? 10.181 -16.606 -23.461 1.00 37.31 123 THR A CA 1
ATOM 992 C C . THR A 1 123 ? 9.245 -17.646 -24.053 1.00 37.31 123 THR A C 1
ATOM 994 O O . THR A 1 123 ? 9.290 -18.807 -23.646 1.00 37.31 123 THR A O 1
ATOM 997 N N . PHE A 1 124 ? 8.352 -17.189 -24.928 1.00 39.72 124 PHE A N 1
ATOM 998 C CA . PHE A 1 124 ? 7.625 -18.039 -25.860 1.00 39.72 124 PHE A CA 1
ATOM 999 C C . PHE A 1 124 ? 8.594 -18.637 -26.881 1.00 39.72 124 PHE A C 1
ATOM 1001 O O . PHE A 1 124 ? 9.520 -17.906 -27.311 1.00 39.72 124 PHE A O 1
#